Protein AF-I3S814-F1 (afdb_monomer_lite)

Organism: Medicago truncatula (NCBI:txid3880)

Structure (mmCIF, N/CA/C/O backbone):
data_AF-I3S814-F1
#
_entry.id   AF-I3S814-F1
#
loop_
_atom_site.group_PDB
_atom_site.id
_atom_site.type_symbol
_atom_site.label_atom_id
_atom_site.label_alt_id
_atom_site.label_comp_id
_atom_site.label_asym_id
_atom_site.label_entity_id
_atom_site.label_seq_id
_atom_site.pdbx_PDB_ins_code
_atom_site.Cartn_x
_atom_site.Cartn_y
_atom_site.Cartn_z
_atom_site.occupancy
_atom_site.B_iso_or_equiv
_atom_site.auth_seq_id
_atom_site.auth_comp_id
_atom_site.auth_asym_id
_atom_site.auth_atom_id
_atom_site.pdbx_PDB_model_num
ATOM 1 N N . MET A 1 1 ? -16.433 28.956 20.221 1.00 35.28 1 MET A N 1
ATOM 2 C CA . MET A 1 1 ? -17.230 28.060 19.354 1.00 35.28 1 MET A CA 1
ATOM 3 C C . MET A 1 1 ? -16.275 27.417 18.360 1.00 35.28 1 MET A C 1
ATOM 5 O O . MET A 1 1 ? -15.820 28.125 17.478 1.00 35.28 1 MET A O 1
ATOM 9 N N . ASN A 1 2 ? -15.851 26.168 18.593 1.00 39.47 2 ASN A N 1
ATOM 10 C CA . ASN A 1 2 ? -15.086 25.338 17.636 1.00 39.47 2 ASN A CA 1
ATOM 11 C C . ASN A 1 2 ? -14.964 23.875 18.133 1.00 39.47 2 ASN A C 1
ATOM 13 O O . ASN A 1 2 ? -13.912 23.250 18.045 1.00 39.47 2 ASN A O 1
ATOM 17 N N . SER A 1 3 ? -16.034 23.334 18.720 1.00 46.38 3 SER A N 1
ATOM 18 C CA . SER A 1 3 ? -16.081 21.968 19.272 1.00 46.38 3 SER A CA 1
ATOM 19 C C . SER A 1 3 ? -16.677 20.934 18.310 1.00 46.38 3 SER A C 1
ATOM 21 O O . SER A 1 3 ? -16.482 19.741 18.514 1.00 46.38 3 SER A O 1
ATOM 23 N N . ASP A 1 4 ? -17.340 21.368 17.236 1.00 49.09 4 ASP A N 1
ATOM 24 C CA . ASP A 1 4 ? -18.262 20.496 16.489 1.00 49.09 4 ASP A CA 1
ATOM 25 C C . ASP A 1 4 ? -17.623 19.811 15.268 1.00 49.09 4 ASP A C 1
ATOM 27 O O . ASP A 1 4 ? -18.245 18.973 14.624 1.00 49.09 4 ASP A O 1
ATOM 31 N N . LYS A 1 5 ? -16.363 20.127 14.941 1.00 48.81 5 LYS A N 1
ATOM 32 C CA . LYS A 1 5 ? -15.649 19.517 13.802 1.00 48.81 5 LYS A CA 1
ATOM 33 C C . LYS A 1 5 ? -14.919 18.214 14.136 1.00 48.81 5 LYS A C 1
ATOM 35 O O . LYS A 1 5 ? -14.602 17.454 13.229 1.00 48.81 5 LYS A O 1
ATOM 40 N N . LYS A 1 6 ? -14.609 17.955 15.412 1.00 47.97 6 LYS A N 1
ATOM 41 C CA . LYS A 1 6 ? -13.761 16.813 15.801 1.00 47.97 6 LYS A CA 1
ATOM 42 C C . LYS A 1 6 ? -14.541 15.501 15.928 1.00 47.97 6 LYS A C 1
ATOM 44 O O . LYS A 1 6 ? -13.934 14.446 15.818 1.00 47.97 6 LYS A O 1
ATOM 49 N N . SER A 1 7 ? -15.858 15.553 16.136 1.00 51.47 7 SER A N 1
ATOM 50 C CA . SER A 1 7 ? -16.710 14.356 16.176 1.00 51.47 7 SER A CA 1
ATOM 51 C C . SER A 1 7 ? -16.981 13.777 14.783 1.00 51.47 7 SER A C 1
ATOM 53 O O . SER A 1 7 ? -16.976 12.563 14.623 1.00 51.47 7 SER A O 1
ATOM 55 N N . SER A 1 8 ? -17.125 14.614 13.748 1.00 57.59 8 SER A N 1
ATOM 56 C CA . SER A 1 8 ? -17.561 14.152 12.420 1.00 57.59 8 SER A CA 1
ATOM 57 C C . SER A 1 8 ? -16.514 13.347 11.635 1.00 57.59 8 SER A C 1
ATOM 59 O O . SER A 1 8 ? -16.873 12.509 10.805 1.00 57.59 8 SER A O 1
ATOM 61 N N . SER A 1 9 ? -15.218 13.575 11.872 1.00 58.47 9 SER A N 1
ATOM 62 C CA . SER A 1 9 ? -14.143 12.871 11.158 1.00 58.47 9 SER A CA 1
ATOM 63 C C . SER A 1 9 ? -13.944 11.439 11.658 1.00 58.47 9 SER A C 1
ATOM 65 O O . SER A 1 9 ? -13.680 10.547 10.853 1.00 58.47 9 SER A O 1
ATOM 67 N N . PHE A 1 10 ? -14.128 11.201 12.961 1.00 59.03 10 PHE A N 1
ATOM 68 C CA . PHE A 1 10 ? -14.129 9.858 13.550 1.00 59.03 10 PHE A CA 1
ATOM 69 C C . PHE A 1 10 ? -15.279 9.027 13.004 1.00 59.03 10 PHE A C 1
ATOM 71 O O . PHE A 1 10 ? -15.052 7.911 12.543 1.00 59.03 10 PHE A O 1
ATOM 78 N N . ASP A 1 11 ? -16.479 9.611 12.992 1.00 67.19 11 ASP A N 1
ATOM 79 C CA . ASP A 1 11 ? -17.668 8.957 12.456 1.00 67.19 11 ASP A CA 1
ATOM 80 C C . ASP A 1 11 ? -17.467 8.595 10.980 1.00 67.19 11 ASP A C 1
ATOM 82 O O . ASP A 1 11 ? -17.859 7.516 10.552 1.00 67.19 11 ASP A O 1
ATOM 86 N N . SER A 1 12 ? -16.780 9.447 10.211 1.00 73.44 12 SER A N 1
ATOM 87 C CA . SER A 1 12 ? -16.479 9.190 8.797 1.00 73.44 12 SER A CA 1
ATOM 88 C C . SER A 1 12 ? -15.439 8.078 8.599 1.00 73.44 12 SER A C 1
ATOM 90 O O . SER A 1 12 ? -15.599 7.242 7.713 1.00 73.44 12 SER A O 1
ATOM 92 N N . PHE A 1 13 ? -14.379 8.036 9.412 1.00 77.00 13 PHE A N 1
ATOM 93 C CA . PHE A 1 13 ? -13.343 7.002 9.319 1.00 77.00 13 PHE A CA 1
ATOM 94 C C . PHE A 1 13 ? -13.875 5.635 9.766 1.00 77.00 13 PHE A C 1
ATOM 96 O O . PHE A 1 13 ? -13.734 4.652 9.044 1.00 77.00 13 PHE A O 1
ATOM 103 N N . ASP A 1 14 ? -14.569 5.576 10.904 1.00 79.75 14 ASP A N 1
ATOM 104 C CA . ASP A 1 14 ? -15.202 4.344 11.378 1.00 79.75 14 ASP A CA 1
ATOM 105 C C . ASP A 1 14 ? -16.308 3.890 10.398 1.00 79.75 14 ASP A C 1
ATOM 107 O O . ASP A 1 14 ? -16.407 2.697 10.105 1.00 79.75 14 ASP A O 1
ATOM 111 N N . ALA A 1 15 ? -17.064 4.810 9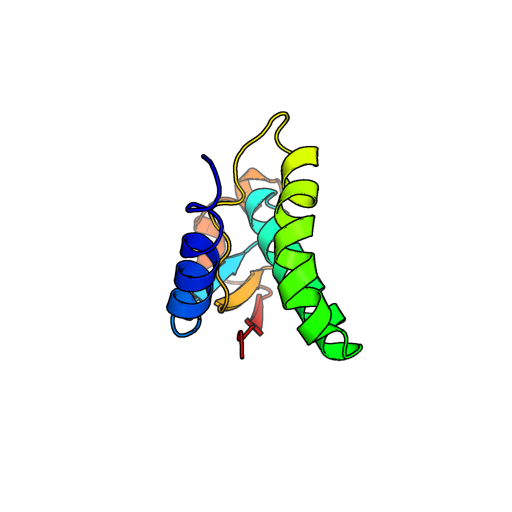.780 1.00 84.12 15 ALA A N 1
ATOM 112 C CA . ALA A 1 15 ? -18.040 4.473 8.735 1.00 84.12 15 ALA A CA 1
ATOM 113 C C . ALA A 1 15 ? -17.404 3.897 7.457 1.00 84.12 15 ALA A C 1
ATOM 115 O O . ALA A 1 15 ? -18.002 3.037 6.807 1.00 84.12 15 ALA A O 1
ATOM 116 N N . LEU A 1 16 ? -16.191 4.327 7.094 1.00 84.25 16 LEU A N 1
ATOM 117 C CA . LEU A 1 16 ? -15.458 3.798 5.939 1.00 84.25 16 LEU A CA 1
ATOM 118 C C . LEU A 1 16 ? -14.751 2.466 6.228 1.00 84.25 16 LEU A C 1
ATOM 120 O O . LEU A 1 16 ? -14.216 1.859 5.304 1.00 84.25 16 LEU A O 1
ATOM 124 N N . SER A 1 17 ? -14.754 1.977 7.471 1.00 86.88 17 SER A N 1
ATOM 125 C CA . SER A 1 17 ? -14.008 0.770 7.861 1.00 86.88 17 SER A CA 1
ATOM 126 C C . SER A 1 17 ? -14.421 -0.495 7.113 1.00 86.88 17 SER A C 1
ATOM 128 O O . SER A 1 17 ? -13.576 -1.348 6.817 1.00 86.88 17 SER A O 1
ATOM 130 N N . ALA A 1 18 ? -15.708 -0.592 6.771 1.00 89.88 18 ALA A N 1
ATOM 131 C CA . ALA A 1 18 ? -16.272 -1.696 6.008 1.00 89.88 18 ALA A CA 1
ATOM 132 C C . ALA A 1 18 ? -15.895 -1.646 4.518 1.00 89.88 18 ALA A C 1
ATOM 134 O O . ALA A 1 18 ? -15.968 -2.670 3.836 1.00 89.88 18 ALA A O 1
ATOM 135 N N . TRP A 1 19 ? -15.494 -0.481 3.998 1.00 93.31 19 TRP A N 1
ATOM 136 C CA . TRP A 1 19 ? -15.029 -0.352 2.623 1.00 93.31 19 TRP A CA 1
ATOM 137 C C . TRP A 1 19 ? -13.566 -0.788 2.526 1.00 93.31 19 TRP A C 1
ATOM 139 O O . TRP A 1 19 ? -12.682 -0.203 3.146 1.00 93.31 19 TRP A O 1
ATOM 149 N N . ILE A 1 20 ? -13.313 -1.834 1.736 1.00 95.31 20 ILE A N 1
ATOM 150 C CA . ILE A 1 20 ? -11.980 -2.418 1.546 1.00 95.31 20 ILE A CA 1
ATOM 151 C C . ILE A 1 20 ? -11.597 -2.298 0.062 1.00 95.31 20 ILE A C 1
ATOM 153 O O . ILE A 1 20 ? -11.783 -3.252 -0.697 1.00 95.31 20 ILE A O 1
ATOM 157 N N . PRO A 1 21 ? -11.110 -1.133 -0.398 1.00 95.38 21 PRO A N 1
ATOM 158 C CA . PRO A 1 21 ? -10.607 -0.980 -1.757 1.00 95.38 21 PRO A CA 1
ATOM 159 C C . PRO A 1 21 ? -9.358 -1.837 -2.005 1.00 95.38 21 PRO A C 1
ATOM 161 O O . PRO A 1 21 ? -8.538 -2.059 -1.111 1.00 95.38 21 PRO A O 1
ATOM 164 N N . CYS A 1 22 ? -9.184 -2.274 -3.252 1.00 95.81 22 CYS A N 1
ATOM 165 C CA . CYS A 1 22 ? -7.923 -2.834 -3.730 1.00 95.81 22 CYS A CA 1
ATOM 166 C C . CYS A 1 22 ? -7.030 -1.689 -4.212 1.00 95.81 22 CYS A C 1
ATOM 168 O O . CYS A 1 22 ? -7.378 -0.993 -5.165 1.00 95.81 22 CYS A O 1
ATOM 170 N N . LEU A 1 23 ? -5.887 -1.496 -3.561 1.00 94.38 23 LEU A N 1
ATOM 171 C CA . LEU A 1 23 ? -4.909 -0.483 -3.932 1.00 94.38 23 LEU A CA 1
ATOM 172 C C . LEU A 1 23 ? -3.706 -1.139 -4.593 1.00 94.38 23 LEU A C 1
ATOM 174 O O . LEU A 1 23 ? -3.078 -2.010 -4.000 1.00 94.38 23 LEU A O 1
ATOM 178 N N . PHE A 1 24 ? -3.360 -0.687 -5.794 1.00 95.62 24 PHE A N 1
ATOM 179 C CA . PHE A 1 24 ? -2.119 -1.066 -6.458 1.00 95.62 24 PHE A CA 1
ATOM 180 C C . PHE A 1 24 ? -1.110 0.070 -6.303 1.00 95.62 24 PHE A C 1
ATOM 182 O O . PHE A 1 24 ? -1.350 1.174 -6.790 1.00 95.62 24 PHE A O 1
ATOM 189 N N . VAL A 1 25 ? 0.004 -0.192 -5.624 1.00 95.12 25 VAL A N 1
ATOM 190 C CA . VAL A 1 25 ? 0.982 0.832 -5.237 1.00 95.12 25 VAL A CA 1
ATOM 191 C C . VAL A 1 25 ? 2.398 0.432 -5.634 1.00 95.12 25 VAL A C 1
ATOM 193 O O . VAL A 1 25 ? 2.734 -0.748 -5.674 1.00 95.12 25 VAL A O 1
ATOM 196 N N . ASN A 1 26 ? 3.251 1.418 -5.903 1.00 96.50 26 ASN A N 1
ATOM 197 C CA . ASN A 1 26 ? 4.675 1.217 -6.163 1.00 96.50 26 ASN A CA 1
ATOM 198 C C . ASN A 1 26 ? 5.512 2.045 -5.173 1.00 96.50 26 ASN A C 1
ATOM 200 O O . ASN A 1 26 ? 5.362 3.264 -5.157 1.00 96.50 26 ASN A O 1
ATOM 204 N N . PRO A 1 27 ? 6.422 1.454 -4.379 1.00 94.88 27 PRO A N 1
ATOM 205 C CA . PRO A 1 27 ? 7.228 2.206 -3.411 1.00 94.88 27 PRO A CA 1
ATOM 206 C C . PRO A 1 27 ? 8.137 3.280 -4.030 1.00 94.88 27 PRO A C 1
ATOM 208 O O . PRO A 1 27 ? 8.595 4.170 -3.322 1.00 94.88 27 PRO A O 1
ATOM 211 N N . SER A 1 28 ? 8.411 3.205 -5.336 1.00 94.25 28 SER A N 1
ATOM 212 C CA . SER A 1 28 ? 9.203 4.209 -6.063 1.00 94.25 28 SER A CA 1
ATOM 213 C C . SER A 1 28 ? 8.373 5.409 -6.554 1.00 94.25 28 SER A C 1
ATOM 215 O O . SER A 1 28 ? 8.923 6.319 -7.175 1.00 94.25 28 SER A O 1
ATOM 217 N N . ASP A 1 29 ? 7.059 5.413 -6.313 1.00 92.62 29 ASP A N 1
ATOM 218 C CA . ASP A 1 29 ? 6.164 6.554 -6.507 1.00 92.62 29 ASP A CA 1
ATOM 219 C C . ASP A 1 29 ? 5.884 7.208 -5.146 1.00 92.62 29 ASP A C 1
ATOM 221 O O . ASP A 1 29 ? 5.335 6.567 -4.259 1.00 92.62 29 ASP A O 1
ATOM 225 N N . TYR A 1 30 ? 6.230 8.489 -4.999 1.00 86.06 30 TYR A N 1
ATOM 226 C CA . TYR A 1 30 ? 6.035 9.298 -3.794 1.00 86.06 30 TYR A CA 1
ATOM 227 C C . TYR A 1 30 ? 4.610 9.299 -3.233 1.00 86.06 30 TYR A C 1
ATOM 229 O O . TYR A 1 30 ? 4.441 9.423 -2.030 1.00 86.06 30 TYR A O 1
ATOM 237 N N . ILE A 1 31 ? 3.570 9.178 -4.060 1.00 85.12 31 ILE A N 1
ATOM 238 C CA . ILE A 1 31 ? 2.189 9.111 -3.557 1.00 85.12 31 ILE A CA 1
ATOM 239 C C . ILE A 1 31 ? 1.922 7.713 -2.998 1.00 85.12 31 ILE A C 1
ATOM 241 O O . ILE A 1 31 ? 1.358 7.543 -1.918 1.00 85.12 31 ILE A O 1
ATOM 245 N N . CYS A 1 32 ? 2.352 6.697 -3.737 1.00 91.31 32 CYS A N 1
ATOM 246 C CA . CYS A 1 32 ? 2.194 5.301 -3.365 1.00 91.31 32 CYS A CA 1
ATOM 247 C C . CYS A 1 32 ? 3.022 4.925 -2.126 1.00 91.31 32 CYS A C 1
ATOM 249 O O . CYS A 1 32 ? 2.550 4.151 -1.293 1.00 91.31 32 CYS A O 1
ATOM 251 N N . SER A 1 33 ? 4.231 5.474 -1.979 1.00 89.06 33 SER A N 1
ATOM 252 C CA . SER A 1 33 ? 5.118 5.221 -0.842 1.00 89.06 33 SER A CA 1
ATOM 253 C C . SER A 1 33 ? 4.491 5.651 0.478 1.00 89.06 33 SER A C 1
ATOM 255 O O . SER A 1 33 ? 4.664 4.958 1.477 1.00 89.06 33 SER A O 1
ATOM 257 N N . GLU A 1 34 ? 3.701 6.727 0.476 1.00 84.62 34 GLU A N 1
ATOM 258 C CA . GLU A 1 34 ? 2.971 7.168 1.666 1.00 84.62 34 GLU A CA 1
ATOM 259 C C . GLU A 1 34 ? 1.909 6.150 2.086 1.00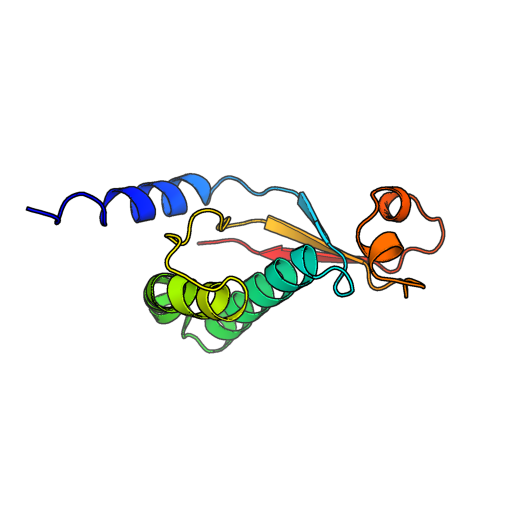 84.62 34 GLU A C 1
ATOM 261 O O . GLU A 1 34 ? 1.804 5.831 3.267 1.00 84.62 34 GLU A O 1
ATOM 266 N N . TYR A 1 35 ? 1.164 5.568 1.138 1.00 88.44 35 TYR A N 1
ATOM 267 C CA . TYR A 1 35 ? 0.209 4.497 1.449 1.00 88.44 35 TYR A CA 1
ATOM 268 C C . TYR A 1 35 ? 0.908 3.243 1.977 1.00 88.44 35 TYR A C 1
ATOM 270 O O . TYR A 1 35 ? 0.439 2.647 2.949 1.00 88.44 35 TYR A O 1
ATOM 278 N N . VAL A 1 36 ? 2.040 2.860 1.377 1.00 91.44 36 VAL A N 1
ATOM 279 C CA . VAL A 1 36 ? 2.858 1.738 1.864 1.00 91.44 36 VAL A CA 1
ATOM 280 C C . VAL A 1 36 ? 3.316 2.002 3.299 1.00 91.44 36 VAL A C 1
ATOM 282 O O . VAL A 1 36 ? 3.096 1.168 4.175 1.00 91.44 36 VAL A O 1
ATOM 285 N N . GLY A 1 37 ? 3.895 3.177 3.562 1.00 87.12 37 GLY A N 1
ATOM 286 C CA . GLY A 1 37 ? 4.366 3.574 4.887 1.00 87.12 37 GLY A CA 1
ATOM 287 C C . GLY A 1 37 ? 3.244 3.649 5.922 1.00 87.12 37 GLY A C 1
ATOM 288 O O . GLY A 1 37 ? 3.405 3.143 7.032 1.00 87.12 37 GLY A O 1
ATOM 289 N N . TYR A 1 38 ? 2.094 4.212 5.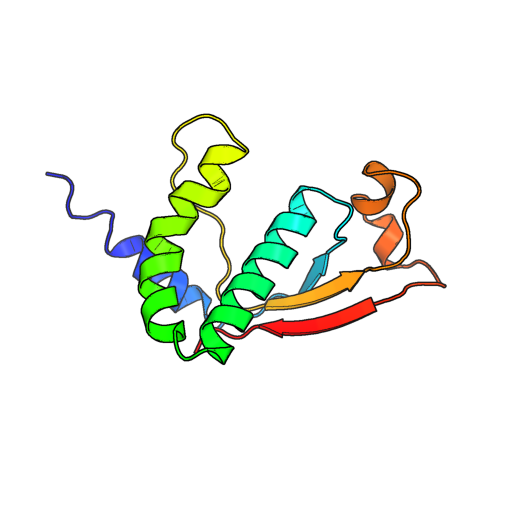548 1.00 86.44 38 TYR A N 1
ATOM 290 C CA . TYR A 1 38 ? 0.909 4.314 6.396 1.00 86.44 38 TYR A CA 1
ATOM 291 C C . TYR A 1 38 ? 0.432 2.941 6.883 1.00 86.44 38 TYR A C 1
ATOM 293 O O . TYR A 1 38 ? 0.328 2.708 8.089 1.00 86.44 38 TYR A O 1
ATOM 301 N N . PHE A 1 39 ? 0.178 2.014 5.957 1.00 88.75 39 PHE A N 1
ATOM 302 C CA . PHE A 1 39 ? -0.342 0.691 6.295 1.00 88.75 39 PHE A CA 1
ATOM 303 C C . PHE A 1 39 ? 0.685 -0.181 7.034 1.00 88.75 39 PHE A C 1
ATOM 305 O O . PHE A 1 39 ? 0.316 -0.945 7.929 1.00 88.75 39 PHE A O 1
ATOM 312 N N . GLU A 1 40 ? 1.975 -0.035 6.721 1.00 87.62 40 GLU A N 1
ATOM 313 C CA . GLU A 1 40 ? 3.058 -0.698 7.452 1.00 87.62 40 GLU A CA 1
ATOM 314 C C . GLU A 1 40 ? 3.213 -0.173 8.880 1.00 87.62 40 GLU A C 1
ATOM 316 O O . GLU A 1 40 ? 3.424 -0.958 9.806 1.00 87.62 40 GLU A O 1
ATOM 321 N N . HIS A 1 41 ? 3.096 1.141 9.078 1.00 83.31 41 HIS A N 1
ATOM 322 C CA . HIS A 1 41 ? 3.159 1.736 10.407 1.00 83.31 41 HIS A CA 1
ATOM 323 C C . HIS A 1 41 ? 2.019 1.231 11.293 1.00 83.31 41 HIS A C 1
ATOM 325 O O . HIS A 1 41 ? 2.282 0.758 12.398 1.00 83.31 41 HIS A O 1
ATOM 331 N N . ARG A 1 42 ? 0.781 1.246 10.780 1.00 82.12 42 ARG A N 1
ATOM 332 C CA . ARG A 1 42 ? -0.388 0.705 11.488 1.00 82.12 42 ARG A CA 1
ATOM 333 C C . ARG A 1 42 ? -0.187 -0.745 11.908 1.00 82.12 42 ARG A C 1
ATOM 335 O O . ARG A 1 42 ? -0.256 -1.076 13.083 1.00 82.12 42 ARG A O 1
ATOM 342 N N . ARG A 1 43 ? 0.188 -1.604 10.958 1.00 83.88 43 ARG A N 1
ATOM 343 C CA . ARG A 1 43 ? 0.440 -3.020 11.240 1.00 83.88 43 ARG A CA 1
ATOM 344 C C . ARG A 1 43 ? 1.469 -3.220 12.355 1.00 83.88 43 ARG A C 1
ATOM 346 O O . ARG A 1 43 ? 1.250 -4.028 13.249 1.00 83.88 43 ARG A O 1
ATOM 353 N N . LYS A 1 44 ? 2.596 -2.503 12.309 1.00 84.38 44 LYS A N 1
ATOM 354 C CA . LYS A 1 44 ? 3.636 -2.615 13.345 1.00 84.38 44 LYS A CA 1
ATOM 355 C C . LYS A 1 44 ? 3.111 -2.203 14.719 1.00 84.38 44 LYS A C 1
ATOM 357 O O . LYS A 1 44 ? 3.488 -2.817 15.710 1.00 84.38 44 LYS A O 1
ATOM 362 N N . MET A 1 45 ? 2.251 -1.187 14.781 1.00 76.69 45 MET A N 1
ATOM 363 C CA . MET A 1 45 ? 1.628 -0.732 16.026 1.00 76.69 45 MET A CA 1
ATOM 364 C C . MET A 1 45 ? 0.604 -1.745 16.563 1.00 76.69 45 MET A C 1
ATOM 366 O O . MET A 1 45 ? 0.571 -1.994 17.770 1.00 76.69 45 MET A O 1
ATOM 370 N N . GLU A 1 46 ? -0.173 -2.384 15.686 1.00 80.69 46 GLU A N 1
ATOM 371 C CA . GLU A 1 46 ? -1.044 -3.515 16.035 1.00 80.69 46 GLU A CA 1
ATOM 372 C C . GLU A 1 46 ? -0.228 -4.700 16.590 1.00 80.69 46 GLU A C 1
ATOM 374 O O . GLU A 1 46 ? -0.553 -5.225 17.656 1.00 80.69 46 GLU A O 1
ATOM 379 N N . GLU A 1 47 ? 0.879 -5.072 15.936 1.00 83.19 47 GLU A N 1
ATOM 380 C CA . GLU A 1 47 ? 1.749 -6.194 16.335 1.00 83.19 47 GLU A CA 1
ATOM 381 C C . GLU A 1 47 ? 2.377 -6.021 17.724 1.00 83.19 47 GLU A C 1
ATOM 383 O O . GLU A 1 47 ? 2.533 -6.998 18.457 1.00 83.19 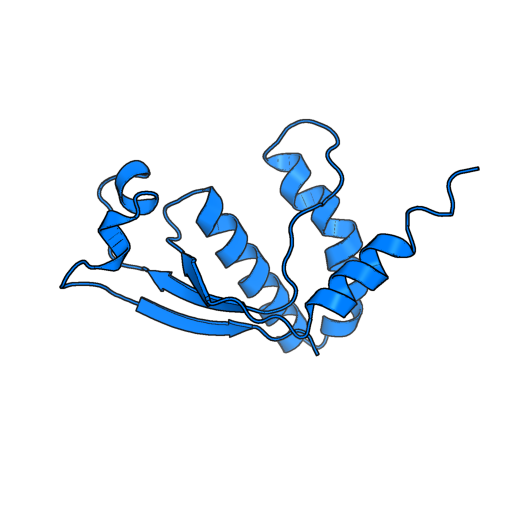47 GLU A O 1
ATOM 388 N N . ILE A 1 48 ? 2.708 -4.790 18.119 1.00 82.81 48 ILE A N 1
ATOM 389 C CA . ILE A 1 48 ? 3.266 -4.492 19.450 1.00 82.81 48 ILE A CA 1
ATOM 390 C C . ILE A 1 48 ? 2.188 -4.269 20.525 1.00 82.81 48 ILE A C 1
ATOM 392 O O . ILE A 1 48 ? 2.510 -3.877 21.646 1.00 82.81 48 ILE A O 1
ATOM 396 N N . GLY A 1 49 ? 0.906 -4.485 20.204 1.00 77.88 49 GLY A N 1
ATOM 397 C CA . GLY A 1 49 ? -0.214 -4.289 21.130 1.00 77.88 49 GLY A CA 1
ATOM 398 C C . GLY A 1 49 ? -0.561 -2.819 21.393 1.00 77.88 49 GLY A C 1
ATOM 399 O O . GLY A 1 49 ? -1.342 -2.516 22.294 1.00 77.88 49 GLY A O 1
ATOM 400 N N . ALA A 1 50 ? -0.012 -1.897 20.599 1.00 72.31 50 ALA A N 1
ATOM 401 C CA . ALA A 1 50 ? -0.293 -0.469 20.669 1.00 72.31 50 ALA A CA 1
ATOM 402 C C . ALA A 1 50 ? -1.427 -0.038 19.719 1.00 72.31 50 ALA A C 1
ATOM 404 O O . ALA A 1 50 ? -1.639 1.158 19.564 1.00 72.31 50 ALA A O 1
ATOM 405 N N . GLY A 1 51 ? -2.190 -0.962 19.121 1.00 65.06 51 GLY A N 1
ATOM 406 C CA . GLY A 1 51 ? -3.282 -0.645 18.180 1.00 65.06 51 GLY A CA 1
ATOM 407 C C . GLY A 1 51 ? -4.380 0.270 18.757 1.00 65.06 51 GLY A C 1
ATOM 408 O O . GLY A 1 51 ? -4.885 1.169 18.089 1.00 65.06 51 GLY A O 1
ATOM 409 N N . SER A 1 52 ? -4.701 0.147 20.049 1.00 61.03 52 SER A N 1
ATOM 410 C CA . SER A 1 52 ? -5.640 1.076 20.708 1.00 61.03 52 SER A CA 1
ATOM 411 C C . SER A 1 52 ? -5.048 2.481 20.884 1.00 61.03 52 SER A C 1
ATOM 413 O O . SER A 1 52 ? -5.775 3.474 20.861 1.00 61.03 52 SER A O 1
ATOM 415 N N . ILE A 1 53 ? -3.723 2.570 21.047 1.00 59.53 53 ILE A N 1
ATOM 416 C CA . ILE A 1 53 ? -2.979 3.836 21.101 1.00 59.53 53 ILE A CA 1
ATOM 417 C C . ILE A 1 53 ? -2.853 4.407 19.691 1.00 59.53 53 ILE A C 1
ATOM 419 O O . ILE A 1 53 ? -2.985 5.610 19.525 1.00 59.53 53 ILE A O 1
ATOM 423 N N . GLU A 1 54 ? -2.674 3.562 18.676 1.00 58.44 54 GLU A N 1
ATOM 424 C CA . GLU A 1 54 ? -2.687 3.918 17.263 1.00 58.44 54 GLU A CA 1
ATOM 425 C C . GLU A 1 54 ? -4.004 4.587 16.868 1.00 58.44 54 GLU A C 1
ATOM 427 O O . GLU A 1 54 ? -3.935 5.644 16.260 1.00 58.44 54 GLU A O 1
ATOM 432 N N . LYS A 1 55 ? -5.189 4.086 17.257 1.00 61.03 55 LYS A N 1
ATOM 433 C CA . LYS A 1 55 ? -6.460 4.780 16.946 1.00 61.03 55 LYS A CA 1
ATOM 434 C C . LYS A 1 55 ? -6.400 6.261 17.349 1.00 61.03 55 LYS A C 1
ATOM 436 O O . LYS A 1 55 ? -6.743 7.124 16.551 1.00 61.03 55 LYS A O 1
ATOM 441 N N . LEU A 1 56 ? -5.858 6.556 18.533 1.00 53.84 56 LEU A N 1
ATOM 442 C CA . LEU A 1 56 ? -5.687 7.916 19.055 1.00 53.84 56 LEU A CA 1
ATOM 443 C C . LEU A 1 56 ? -4.473 8.664 18.454 1.00 53.84 56 LEU A C 1
ATOM 445 O O . LEU A 1 56 ? -4.522 9.873 18.228 1.00 53.84 56 LEU A O 1
ATOM 449 N N . ALA A 1 57 ? -3.356 7.970 18.232 1.00 52.19 57 ALA A N 1
ATOM 450 C CA . ALA A 1 57 ? -2.074 8.533 17.812 1.00 52.19 57 ALA A CA 1
ATOM 451 C C . ALA A 1 57 ? -2.005 8.747 16.301 1.00 52.19 57 ALA A C 1
ATOM 453 O O . ALA A 1 57 ? -1.544 9.798 15.885 1.00 52.19 57 ALA A O 1
ATOM 454 N N . THR A 1 58 ? -2.534 7.832 15.490 1.00 54.12 58 THR A N 1
ATOM 455 C CA . THR A 1 58 ? -2.767 7.996 14.050 1.00 54.12 58 THR A CA 1
ATOM 456 C C . THR A 1 58 ? -3.559 9.272 13.822 1.00 54.12 58 THR A C 1
ATOM 458 O O . THR A 1 58 ? -3.116 10.129 13.081 1.00 54.12 58 THR A O 1
ATOM 461 N N . GLN A 1 59 ? -4.626 9.537 14.570 1.00 54.44 59 GLN A N 1
ATOM 462 C CA . GLN A 1 59 ? -5.401 10.774 14.406 1.00 54.44 59 GLN A CA 1
ATOM 463 C C . GLN A 1 59 ? -4.649 12.058 14.792 1.00 54.44 59 GLN A C 1
ATOM 465 O O . GLN A 1 59 ? -4.882 13.104 14.188 1.00 54.44 59 GLN A O 1
ATOM 470 N N . ASN A 1 60 ? -3.738 11.995 15.768 1.00 44.56 60 ASN A N 1
ATOM 471 C CA . ASN A 1 60 ? -2.921 13.143 16.182 1.00 44.56 60 ASN A CA 1
ATOM 472 C C . ASN A 1 60 ? -1.630 13.304 15.342 1.00 44.56 60 ASN A C 1
ATOM 474 O O . ASN A 1 60 ? -1.154 14.421 15.164 1.00 44.56 60 ASN A O 1
ATOM 478 N N . SER A 1 61 ? -1.076 12.215 14.797 1.00 47.28 61 SER A N 1
ATOM 479 C CA . SER A 1 61 ? 0.172 12.152 14.016 1.00 47.28 61 SER A CA 1
ATOM 480 C C . SER A 1 61 ? -0.060 12.170 12.500 1.00 47.28 61 SER A C 1
ATOM 482 O O . SER A 1 61 ? 0.843 12.537 11.753 1.00 47.28 61 SER A O 1
ATOM 484 N N . LEU A 1 62 ? -1.280 11.892 12.028 1.00 49.75 62 LEU A N 1
ATOM 485 C CA . LEU A 1 62 ? -1.694 12.130 10.638 1.00 49.75 62 LEU A CA 1
ATOM 486 C C . LEU A 1 62 ? -1.469 13.578 10.228 1.00 49.75 62 LEU A C 1
ATOM 488 O O . LEU A 1 62 ? -1.058 13.849 9.104 1.00 49.75 62 LEU A O 1
ATOM 492 N N . GLY A 1 63 ? -1.724 14.500 11.160 1.00 46.00 63 GLY A N 1
ATOM 493 C CA . GLY A 1 63 ? -1.382 15.899 10.979 1.00 46.00 63 GLY A CA 1
ATOM 494 C C . GLY A 1 63 ? 0.123 16.077 10.784 1.00 46.00 63 GLY A C 1
ATOM 495 O O . GLY A 1 63 ? 0.529 16.793 9.885 1.00 46.00 63 GLY A O 1
ATOM 496 N N . SER A 1 64 ? 0.975 15.398 11.557 1.00 43.41 64 SER A N 1
ATOM 497 C CA . SER A 1 64 ? 2.425 15.634 11.542 1.00 43.41 64 SER A CA 1
ATOM 498 C C . SER A 1 64 ? 3.182 14.963 10.389 1.00 43.41 64 SER A C 1
ATOM 500 O O . SER A 1 64 ? 4.155 15.539 9.911 1.00 43.41 64 SER A O 1
ATOM 502 N N . LEU A 1 65 ? 2.778 13.766 9.940 1.00 46.06 65 LEU A N 1
ATOM 503 C CA . LEU A 1 65 ? 3.452 13.066 8.832 1.00 46.06 65 LEU A CA 1
ATOM 504 C C . LEU A 1 65 ? 3.202 13.759 7.482 1.00 46.06 65 LEU A C 1
ATOM 506 O O . LEU A 1 65 ? 4.146 13.944 6.719 1.00 46.06 65 LEU A O 1
ATOM 510 N N . MET A 1 66 ? 1.982 14.253 7.228 1.00 43.62 66 MET A N 1
ATOM 511 C CA . MET A 1 66 ? 1.689 15.037 6.017 1.00 43.62 66 MET A CA 1
ATOM 512 C C . MET A 1 66 ? 2.223 16.481 6.063 1.00 43.62 66 MET A C 1
ATOM 514 O O . MET A 1 66 ? 2.593 17.018 5.018 1.00 43.62 66 MET A O 1
ATOM 518 N N . MET A 1 67 ? 2.324 17.103 7.247 1.00 40.81 67 MET A N 1
ATOM 519 C CA . MET A 1 67 ? 2.848 18.476 7.403 1.00 40.81 67 MET A CA 1
ATOM 520 C C . MET A 1 67 ? 4.303 18.634 6.946 1.00 40.81 67 MET A C 1
ATOM 522 O O . MET A 1 67 ? 4.700 19.727 6.545 1.00 40.81 67 MET A O 1
ATOM 526 N N . ASN A 1 68 ? 5.101 17.564 7.002 1.00 42.78 68 ASN A N 1
ATOM 527 C CA . ASN A 1 68 ? 6.514 17.627 6.630 1.00 42.78 68 ASN A CA 1
ATOM 528 C C . ASN A 1 68 ? 6.753 17.573 5.112 1.00 42.78 68 ASN A C 1
ATOM 530 O O . ASN A 1 68 ? 7.823 17.990 4.672 1.00 42.78 68 ASN A O 1
ATOM 534 N N . MET A 1 69 ? 5.791 17.098 4.309 1.00 40.03 69 MET A N 1
ATOM 535 C CA . MET A 1 69 ? 5.944 16.997 2.848 1.00 40.03 69 MET A CA 1
ATOM 536 C C . MET A 1 69 ? 5.203 18.103 2.087 1.00 40.03 69 MET A C 1
ATOM 538 O O . MET A 1 69 ? 5.686 18.573 1.057 1.00 40.03 69 MET A O 1
ATOM 542 N N . PHE A 1 70 ? 4.077 18.580 2.618 1.00 41.91 70 PHE A N 1
ATOM 543 C CA . PHE A 1 70 ? 3.351 19.725 2.080 1.00 41.91 70 PHE A CA 1
ATOM 544 C C . PHE A 1 70 ? 3.354 20.823 3.130 1.00 41.91 70 PHE A C 1
ATOM 546 O O . PHE A 1 70 ? 2.605 20.779 4.103 1.00 41.91 70 PHE A O 1
ATOM 553 N N . GLY A 1 71 ? 4.239 21.804 2.955 1.00 43.06 71 GLY A N 1
ATOM 554 C CA . GLY A 1 71 ? 4.257 22.972 3.819 1.00 43.06 71 GLY A CA 1
ATOM 555 C C . GLY A 1 71 ? 2.852 23.570 3.934 1.00 43.06 71 GLY A C 1
ATOM 556 O O . GLY A 1 71 ? 2.289 24.001 2.929 1.00 43.06 71 GLY A O 1
ATOM 557 N N . LYS A 1 72 ? 2.372 23.657 5.184 1.00 40.19 72 LYS A N 1
ATOM 558 C CA . LYS A 1 72 ? 1.212 24.428 5.673 1.00 40.19 72 LYS A CA 1
ATOM 559 C C . LYS A 1 72 ? -0.153 23.701 5.712 1.00 40.19 72 LYS A C 1
ATOM 561 O O . LYS A 1 72 ? -0.820 23.523 4.704 1.00 40.19 72 LYS A O 1
ATOM 566 N N . GLU A 1 73 ? -0.587 23.410 6.943 1.00 38.88 73 GLU A N 1
ATOM 567 C CA . GLU A 1 73 ? -1.968 23.424 7.475 1.00 38.88 73 GLU A CA 1
ATOM 568 C C . GLU A 1 73 ? -3.131 22.877 6.617 1.00 38.88 73 GLU A C 1
ATOM 570 O O . GLU A 1 73 ? -4.193 23.498 6.561 1.00 38.88 73 GLU A O 1
ATOM 575 N N . SER A 1 74 ? -3.010 21.694 6.008 1.00 45.38 74 SER A N 1
ATOM 576 C CA . SER A 1 74 ? -4.203 20.968 5.536 1.00 45.38 74 SER A CA 1
ATOM 577 C C . SER A 1 74 ? -4.685 19.966 6.587 1.00 45.38 74 SER A C 1
ATOM 579 O O . SER A 1 74 ? -3.906 19.127 7.042 1.00 45.38 74 SER A O 1
ATOM 581 N N . GLU A 1 75 ? -5.970 20.028 6.959 1.00 45.78 75 GLU A N 1
ATOM 582 C CA . GLU A 1 75 ? -6.637 18.978 7.744 1.00 45.78 75 GLU A CA 1
ATOM 583 C C . GLU A 1 75 ? -6.384 17.594 7.096 1.00 45.78 75 GLU A C 1
ATOM 585 O O . GLU A 1 75 ? -6.370 17.486 5.866 1.00 45.78 75 GLU A O 1
ATOM 590 N N . PRO A 1 76 ? -6.155 16.527 7.883 1.00 53.03 76 PRO A N 1
ATOM 591 C CA . PRO A 1 76 ? -5.722 15.241 7.352 1.00 53.03 76 PRO A CA 1
ATOM 592 C C . PRO A 1 76 ? -6.921 14.513 6.728 1.00 53.03 76 PRO A C 1
ATOM 594 O O . PRO A 1 76 ? -7.693 13.866 7.429 1.00 53.03 76 PRO A O 1
ATOM 597 N N . LEU A 1 77 ? -7.128 14.673 5.417 1.00 54.31 77 LEU A N 1
ATOM 598 C CA . LEU A 1 77 ? -8.443 14.455 4.794 1.00 54.31 77 LEU A CA 1
ATOM 599 C C . LEU A 1 77 ? -8.631 13.182 3.947 1.00 54.31 77 LEU A C 1
ATOM 601 O O . LEU A 1 77 ? -9.703 13.033 3.366 1.00 54.31 77 LEU A O 1
ATOM 605 N N . HIS A 1 78 ? -7.684 12.238 3.853 1.00 62.47 78 HIS A N 1
ATOM 606 C CA . HIS A 1 78 ? -7.800 11.180 2.820 1.00 62.47 78 HIS A CA 1
ATOM 607 C C . HIS A 1 78 ? -7.383 9.762 3.223 1.00 62.47 78 HIS A C 1
ATOM 609 O O . HIS A 1 78 ? -7.109 8.945 2.346 1.00 62.47 78 HIS A O 1
ATOM 615 N N . LEU A 1 79 ? -7.307 9.436 4.514 1.00 74.00 79 LEU A N 1
ATOM 616 C CA . LEU A 1 79 ? -6.920 8.078 4.890 1.00 74.00 79 LEU A CA 1
ATOM 617 C C . LEU A 1 79 ? -8.095 7.115 4.849 1.00 74.00 79 LEU A C 1
ATOM 619 O O . LEU A 1 79 ? -9.183 7.404 5.343 1.00 74.00 79 LEU A O 1
ATOM 623 N N . ILE A 1 80 ? -7.827 5.945 4.283 1.00 85.19 80 ILE A N 1
ATOM 624 C CA . ILE A 1 80 ? -8.764 4.835 4.233 1.00 85.19 80 ILE A CA 1
ATOM 625 C C . ILE A 1 80 ? -8.460 3.857 5.378 1.00 85.19 80 ILE A C 1
ATOM 627 O O . ILE A 1 80 ? -7.298 3.496 5.582 1.00 85.19 80 ILE A O 1
ATOM 631 N N . PRO A 1 81 ? -9.470 3.409 6.138 1.00 87.81 81 PRO A N 1
ATOM 632 C CA . PRO A 1 81 ? -9.229 2.531 7.281 1.00 87.81 81 PRO A CA 1
ATOM 633 C C . PRO A 1 81 ? -8.808 1.122 6.870 1.00 87.81 81 PRO A C 1
ATOM 635 O O . PRO A 1 81 ? -7.993 0.493 7.541 1.00 87.81 81 PRO A O 1
ATOM 638 N N . SER A 1 82 ? -9.358 0.616 5.775 1.00 91.88 82 SER A N 1
ATOM 639 C CA . SER A 1 82 ? -9.117 -0.746 5.318 1.00 91.88 82 SER A CA 1
ATOM 640 C C . SER A 1 82 ? -8.709 -0.729 3.851 1.00 91.88 82 SER A C 1
ATOM 642 O O . SER A 1 82 ? -9.158 0.126 3.096 1.00 91.88 82 SER A O 1
ATOM 644 N N . ALA A 1 83 ? -7.860 -1.667 3.439 1.00 95.56 83 ALA A N 1
ATOM 645 C CA . ALA A 1 83 ? -7.502 -1.881 2.041 1.00 95.56 83 ALA A CA 1
ATOM 646 C C . ALA A 1 83 ? -6.888 -3.265 1.829 1.00 95.56 83 ALA A C 1
ATOM 648 O O . ALA A 1 8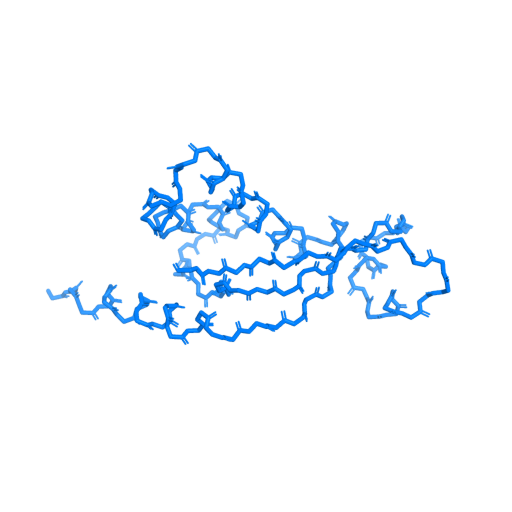3 ? -6.228 -3.811 2.712 1.00 95.56 83 ALA A O 1
ATOM 649 N N . THR A 1 84 ? -7.027 -3.794 0.616 1.00 97.50 84 THR A N 1
ATOM 650 C CA . THR A 1 84 ? -6.104 -4.815 0.109 1.00 97.50 84 THR A CA 1
ATOM 651 C C . THR A 1 84 ? -4.998 -4.096 -0.651 1.00 97.50 84 THR A C 1
ATOM 653 O O . THR A 1 84 ? -5.238 -3.569 -1.736 1.00 97.50 84 THR A O 1
ATOM 656 N N . LEU A 1 85 ? -3.804 -4.029 -0.071 1.00 96.56 85 LEU A N 1
ATOM 657 C CA . LEU A 1 85 ? -2.658 -3.335 -0.641 1.00 96.56 85 LEU A CA 1
ATOM 658 C C . LEU A 1 85 ? -1.818 -4.319 -1.459 1.00 96.56 85 LEU A C 1
ATOM 660 O O . LEU A 1 85 ? -1.227 -5.241 -0.905 1.00 96.56 85 LEU A O 1
ATOM 664 N N . THR A 1 86 ? -1.781 -4.126 -2.774 1.00 97.56 86 THR A N 1
ATOM 665 C CA . THR A 1 86 ? -0.898 -4.834 -3.706 1.00 97.56 86 THR A CA 1
ATOM 666 C C . THR A 1 86 ? 0.297 -3.945 -4.028 1.00 97.56 86 THR A C 1
ATOM 668 O O . THR A 1 86 ? 0.161 -2.940 -4.726 1.00 97.56 86 THR A O 1
ATOM 671 N N . VAL A 1 87 ? 1.466 -4.304 -3.508 1.00 97.38 87 VAL A N 1
ATOM 672 C CA . VAL A 1 87 ? 2.718 -3.574 -3.697 1.00 97.38 87 VAL A CA 1
ATOM 673 C C . VAL A 1 87 ? 3.486 -4.178 -4.864 1.00 97.38 87 VAL A C 1
ATOM 675 O O . VAL A 1 87 ? 3.764 -5.374 -4.881 1.00 97.38 87 VAL A O 1
ATOM 678 N N . ASN A 1 88 ? 3.837 -3.340 -5.834 1.00 97.25 88 ASN A N 1
ATOM 679 C CA . ASN A 1 88 ? 4.682 -3.699 -6.960 1.00 97.25 88 ASN A CA 1
ATOM 680 C C . ASN A 1 88 ? 6.146 -3.371 -6.664 1.00 97.25 88 ASN A C 1
ATOM 682 O O . ASN A 1 88 ? 6.529 -2.202 -6.611 1.00 97.25 88 ASN A O 1
ATOM 686 N N . PHE A 1 89 ? 6.960 -4.411 -6.511 1.00 96.06 89 PHE A N 1
ATOM 687 C CA . PHE A 1 89 ? 8.397 -4.322 -6.266 1.00 96.06 89 PHE A CA 1
ATOM 688 C C . PHE A 1 89 ? 9.244 -4.424 -7.538 1.00 96.06 89 PHE A C 1
ATOM 690 O O . PHE A 1 89 ? 10.468 -4.338 -7.449 1.00 96.06 89 PHE A O 1
ATOM 697 N N . THR A 1 90 ? 8.633 -4.566 -8.722 1.00 94.94 90 THR A N 1
ATOM 698 C CA . THR A 1 90 ? 9.380 -4.555 -9.986 1.00 94.94 90 THR A CA 1
ATOM 699 C C . THR A 1 90 ? 10.168 -3.244 -10.108 1.00 94.94 90 THR A C 1
ATOM 701 O O . THR A 1 90 ? 9.545 -2.177 -10.107 1.00 94.94 90 THR A O 1
ATOM 704 N N . PRO A 1 91 ? 11.511 -3.289 -10.244 1.00 92.56 91 PRO A N 1
ATOM 705 C CA . PRO A 1 91 ? 12.341 -2.088 -10.288 1.00 92.56 91 PRO A CA 1
ATOM 706 C C . PRO A 1 91 ? 11.965 -1.169 -11.463 1.00 92.56 91 PRO A C 1
ATOM 708 O O . PRO A 1 91 ? 12.118 -1.565 -12.624 1.00 92.56 91 PRO A O 1
ATOM 711 N N . PRO A 1 92 ? 11.485 0.060 -11.208 1.00 91.50 92 PRO A N 1
ATOM 712 C CA . PRO A 1 92 ? 11.204 1.022 -12.262 1.00 91.50 92 PRO A CA 1
ATOM 713 C C . PRO A 1 92 ? 12.482 1.774 -12.655 1.00 91.50 92 PRO A C 1
ATOM 715 O O . PRO A 1 92 ? 13.382 1.975 -11.842 1.00 91.50 92 PRO A O 1
ATOM 718 N N . LYS A 1 93 ? 12.560 2.260 -13.896 1.00 89.50 93 LYS A N 1
ATOM 719 C CA . LYS A 1 93 ? 13.693 3.074 -14.373 1.00 89.50 93 LYS A CA 1
ATOM 720 C C . LYS A 1 93 ? 13.634 4.507 -13.851 1.00 89.50 93 LYS A C 1
ATOM 722 O O . LYS A 1 93 ? 14.657 5.183 -13.794 1.00 89.50 93 LYS A O 1
ATOM 727 N N . CYS A 1 94 ? 12.440 4.999 -13.521 1.00 89.19 94 CYS A N 1
ATOM 728 C CA . CYS A 1 94 ? 12.228 6.324 -12.947 1.00 89.19 94 CYS A CA 1
ATOM 729 C C . CYS A 1 94 ? 10.871 6.425 -12.233 1.00 89.19 94 CYS A C 1
ATOM 731 O O . CYS A 1 94 ? 9.986 5.591 -12.431 1.00 89.19 94 CYS A O 1
ATOM 733 N N . PHE A 1 95 ? 10.675 7.507 -11.475 1.00 88.50 95 PHE A N 1
ATOM 734 C CA . PHE A 1 95 ? 9.406 7.827 -10.808 1.00 88.50 95 PHE A CA 1
ATOM 735 C C . PHE A 1 95 ? 8.200 7.786 -11.764 1.00 88.50 95 PHE A C 1
ATOM 737 O O . PHE A 1 95 ? 7.162 7.224 -11.440 1.00 88.50 95 PHE A O 1
ATOM 744 N N . ARG A 1 96 ? 8.335 8.323 -12.985 1.00 90.25 96 ARG A N 1
ATOM 745 C CA . ARG A 1 96 ? 7.236 8.338 -13.969 1.00 90.25 96 ARG A CA 1
ATOM 746 C C . ARG A 1 96 ? 6.793 6.930 -14.367 1.00 90.25 96 ARG A C 1
ATOM 748 O O . ARG A 1 96 ? 5.622 6.711 -14.664 1.00 90.25 96 ARG A O 1
ATOM 755 N N . GLU A 1 97 ? 7.733 5.990 -14.386 1.00 92.12 97 GLU A N 1
ATOM 756 C CA . GLU A 1 97 ? 7.440 4.588 -14.655 1.00 92.12 97 GLU A CA 1
ATOM 757 C C . GLU A 1 97 ? 6.722 3.939 -13.465 1.00 92.12 97 GLU A C 1
ATOM 759 O O . GLU A 1 97 ? 5.721 3.255 -13.651 1.00 92.12 97 GLU A O 1
ATOM 764 N N . ALA A 1 98 ? 7.180 4.240 -12.248 1.00 92.88 98 ALA A N 1
ATOM 765 C CA . ALA A 1 98 ? 6.556 3.804 -11.000 1.00 92.88 98 ALA A CA 1
ATOM 766 C C . ALA A 1 98 ? 5.155 4.392 -10.767 1.00 92.88 98 ALA A C 1
ATOM 768 O O . ALA A 1 98 ? 4.363 3.796 -10.050 1.00 92.88 98 ALA A O 1
ATOM 769 N N . HIS A 1 99 ? 4.852 5.552 -11.353 1.00 92.56 99 HIS A N 1
ATOM 770 C CA . HIS A 1 99 ? 3.570 6.244 -11.206 1.00 92.56 99 HIS A CA 1
ATOM 771 C C . HIS A 1 99 ? 2.557 5.867 -12.300 1.00 92.56 99 HIS A C 1
ATOM 773 O O . HIS A 1 99 ? 1.345 5.908 -12.106 1.00 92.56 99 HIS A O 1
ATOM 779 N N . GLY A 1 100 ? 3.032 5.510 -13.495 1.00 92.25 100 GLY A N 1
ATOM 780 C CA . GLY A 1 100 ? 2.154 5.281 -14.638 1.00 92.25 100 GLY A CA 1
ATOM 781 C C . GLY A 1 100 ? 1.353 3.978 -14.536 1.00 92.25 100 GLY A C 1
ATOM 782 O O . GLY A 1 100 ? 1.896 2.926 -14.211 1.00 92.25 100 GLY A O 1
ATOM 783 N N . ILE A 1 101 ? 0.084 4.020 -14.954 1.00 92.19 101 ILE A N 1
ATOM 784 C CA . ILE A 1 101 ? -0.823 2.851 -14.973 1.00 92.19 101 ILE A CA 1
ATOM 785 C C . ILE A 1 101 ? -0.302 1.671 -15.805 1.00 92.19 101 ILE A C 1
ATOM 787 O O . ILE A 1 101 ? -0.652 0.529 -15.542 1.00 92.19 101 ILE A O 1
ATOM 791 N N . HIS A 1 102 ? 0.578 1.927 -16.778 1.00 90.75 102 HIS A N 1
ATOM 792 C CA . HIS A 1 102 ? 1.196 0.896 -17.616 1.00 90.75 102 HIS A CA 1
ATOM 793 C C . HIS A 1 102 ? 1.955 -0.176 -16.825 1.00 90.75 102 HIS A C 1
ATOM 795 O O . HIS A 1 102 ? 2.178 -1.268 -17.341 1.00 90.75 102 HIS A O 1
ATOM 801 N N . GLN A 1 103 ? 2.358 0.115 -15.586 1.00 91.69 103 GLN A N 1
ATOM 802 C CA . GLN A 1 103 ? 2.967 -0.885 -14.722 1.00 91.69 103 GLN A CA 1
ATOM 803 C C . GLN A 1 103 ? 1.986 -2.008 -14.337 1.00 91.69 103 GLN A C 1
ATOM 805 O O . GLN A 1 103 ? 2.442 -3.083 -13.988 1.00 91.69 103 GLN A O 1
ATOM 810 N N . TRP A 1 104 ? 0.663 -1.803 -14.389 1.00 91.88 104 TRP A N 1
ATOM 811 C CA . TRP A 1 104 ? -0.327 -2.753 -13.851 1.00 91.88 104 TRP A CA 1
ATOM 812 C C . TRP A 1 104 ? -0.464 -4.049 -14.655 1.00 91.88 104 TRP A C 1
ATOM 814 O O . TRP A 1 104 ? -1.008 -5.025 -14.149 1.00 91.88 104 TRP A O 1
ATOM 824 N N . TRP A 1 105 ? 0.010 -4.074 -15.899 1.00 90.56 105 TRP A N 1
ATOM 825 C CA . TRP A 1 105 ? -0.153 -5.215 -16.807 1.00 90.56 105 TRP A CA 1
ATOM 826 C C . TRP A 1 105 ? 1.166 -5.675 -17.438 1.00 90.56 105 TRP A C 1
ATOM 828 O O . TRP A 1 105 ? 1.172 -6.276 -18.514 1.00 90.56 105 TRP A O 1
ATOM 838 N N . LYS A 1 106 ? 2.304 -5.384 -16.796 1.00 89.81 106 LYS A N 1
ATOM 839 C CA . LYS A 1 106 ? 3.595 -5.924 -17.238 1.00 89.81 106 LYS A CA 1
ATOM 840 C C . LYS A 1 106 ? 3.666 -7.442 -16.982 1.00 89.81 106 LYS A C 1
ATOM 842 O O . LYS A 1 106 ? 3.097 -7.921 -16.003 1.00 89.81 106 LYS A O 1
ATOM 847 N N . PRO A 1 107 ? 4.347 -8.213 -17.846 1.00 90.19 107 PRO A N 1
ATOM 848 C CA . PRO A 1 107 ? 4.412 -9.670 -17.715 1.00 90.19 107 PRO A CA 1
ATOM 849 C C . PRO A 1 107 ? 5.312 -10.143 -16.560 1.00 90.19 107 PRO A C 1
ATOM 851 O O . PRO A 1 107 ? 5.167 -11.264 -16.088 1.00 90.19 107 PRO A O 1
ATOM 854 N N . ASP A 1 108 ? 6.240 -9.302 -16.110 1.00 91.25 108 ASP A N 1
ATOM 855 C CA . ASP A 1 108 ? 7.303 -9.589 -15.143 1.00 91.25 108 ASP A CA 1
ATOM 856 C C . ASP A 1 108 ? 7.080 -8.879 -13.795 1.00 91.25 108 ASP A C 1
ATOM 858 O O . ASP A 1 108 ? 8.017 -8.410 -13.140 1.00 91.25 108 ASP A O 1
ATOM 862 N N . LEU A 1 109 ? 5.815 -8.774 -13.377 1.00 94.31 109 LEU A N 1
ATOM 863 C CA . LEU A 1 109 ? 5.455 -8.102 -12.133 1.00 94.31 109 LEU A CA 1
ATOM 864 C C . LEU A 1 109 ? 5.842 -8.907 -10.890 1.00 94.31 109 LEU A C 1
ATOM 866 O O . LEU A 1 109 ? 5.500 -10.080 -10.752 1.00 94.31 109 LEU A O 1
ATOM 870 N N . GLN A 1 110 ? 6.505 -8.235 -9.952 1.00 96.56 110 GLN A N 1
ATOM 871 C CA . GLN A 1 110 ? 6.829 -8.749 -8.625 1.00 96.56 110 GLN A CA 1
ATOM 872 C C . GLN A 1 110 ? 5.866 -8.121 -7.623 1.00 96.56 110 GLN A C 1
ATOM 874 O O . GLN A 1 110 ? 6.092 -7.007 -7.153 1.00 96.56 110 GLN A O 1
ATOM 879 N N . LEU A 1 111 ? 4.758 -8.810 -7.346 1.00 96.50 111 LEU A N 1
ATOM 880 C CA . LEU A 1 111 ? 3.671 -8.284 -6.522 1.00 96.50 111 LEU A CA 1
ATOM 881 C C . LEU A 1 111 ? 3.598 -8.988 -5.169 1.00 96.50 111 LEU A C 1
ATOM 883 O O . LEU A 1 111 ? 3.648 -10.215 -5.101 1.00 96.50 111 LEU A O 1
ATOM 887 N N . GLU A 1 112 ? 3.378 -8.214 -4.112 1.00 97.38 112 GLU A N 1
ATOM 888 C CA . GLU A 1 112 ? 2.948 -8.715 -2.807 1.00 97.38 112 GLU A CA 1
ATOM 889 C C . GLU A 1 112 ? 1.589 -8.108 -2.465 1.00 97.38 112 GLU A C 1
ATOM 891 O O . GLU A 1 112 ? 1.421 -6.895 -2.549 1.00 97.38 112 GLU A O 1
ATOM 896 N N . SER A 1 113 ? 0.613 -8.934 -2.083 1.00 97.00 113 SER A N 1
ATOM 897 C CA . SER A 1 113 ? -0.725 -8.466 -1.714 1.00 97.00 113 SER A CA 1
ATOM 898 C C . SER A 1 113 ? -1.029 -8.771 -0.256 1.00 97.00 113 SER A C 1
ATOM 900 O O . SER A 1 113 ? -0.918 -9.919 0.178 1.00 97.00 113 SER A O 1
ATOM 902 N N . LYS A 1 114 ? -1.482 -7.757 0.483 1.00 96.31 114 LYS A N 1
ATOM 903 C CA . LYS A 1 114 ? -1.790 -7.855 1.909 1.00 96.31 114 LYS A CA 1
ATOM 904 C C . LYS A 1 114 ? -3.089 -7.147 2.263 1.00 96.31 114 LYS A C 1
ATOM 906 O O . LYS A 1 114 ? -3.342 -6.028 1.825 1.00 96.31 114 LYS A O 1
ATOM 911 N N . LEU A 1 115 ? -3.908 -7.795 3.087 1.00 95.31 115 LEU A N 1
ATOM 912 C CA . LEU A 1 115 ? -5.105 -7.183 3.655 1.00 95.31 115 LEU A CA 1
ATOM 913 C C . LEU A 1 115 ? -4.738 -6.404 4.923 1.00 95.31 115 LEU A C 1
ATOM 915 O O . LEU A 1 115 ? -4.239 -6.983 5.885 1.00 95.31 115 LEU A O 1
ATOM 919 N N . HIS A 1 116 ? -5.054 -5.115 4.929 1.00 91.94 116 HIS A N 1
ATOM 920 C CA . HIS A 1 116 ? -5.055 -4.261 6.108 1.00 91.94 116 HIS A CA 1
ATOM 921 C C . HIS A 1 116 ? -6.505 -3.960 6.460 1.00 91.94 116 HIS A C 1
ATOM 923 O O . HIS A 1 116 ? -7.213 -3.313 5.689 1.00 91.94 116 HIS A O 1
ATOM 929 N N . LYS A 1 117 ? -6.968 -4.466 7.601 1.00 89.94 117 LYS A N 1
ATOM 930 C CA . LYS A 1 117 ? -8.352 -4.300 8.038 1.00 89.94 117 LYS A CA 1
ATOM 931 C C . LYS A 1 117 ? -8.378 -3.507 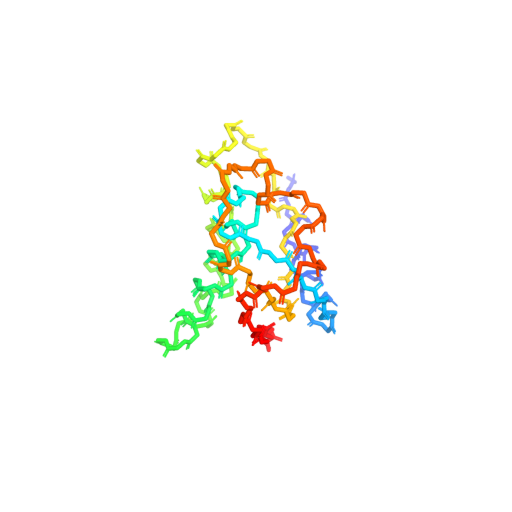9.333 1.00 89.94 117 LYS A C 1
ATOM 933 O O . LYS A 1 117 ? -7.707 -3.872 10.287 1.00 89.94 117 LYS A O 1
ATOM 938 N N . TYR A 1 118 ? -9.170 -2.446 9.359 1.00 85.25 118 TYR A N 1
ATOM 939 C CA . TYR A 1 118 ? -9.524 -1.767 10.596 1.00 85.25 118 TYR A CA 1
ATOM 940 C C . TYR A 1 118 ? -10.635 -2.555 11.310 1.00 85.25 118 TYR A C 1
ATOM 942 O O . TYR A 1 118 ? -11.631 -2.915 10.674 1.00 85.25 118 TYR A O 1
ATOM 950 N N . LEU A 1 119 ? -10.416 -2.884 12.588 1.00 73.81 119 LEU A N 1
ATOM 951 C CA . LEU A 1 119 ? -11.296 -3.706 13.430 1.00 73.81 119 LEU A CA 1
ATOM 952 C C . LEU A 1 119 ? -11.949 -2.882 14.541 1.00 73.81 119 LEU A C 1
ATOM 954 O O . LEU A 1 119 ? -11.267 -1.991 15.094 1.00 73.81 119 LEU A O 1
#

Secondary structure (DSSP, 8-state):
---TTHHHHHHHHHHHTT---EEEE-TTSHHHHHHHHHHHHHHHHHHTT-HHHHHHHHHHHHHHHHHTTS-S--------S-EEEEEE-SPPSSHHHHHSGGGGG-TT--EEEEEE---

Radius of gyration: 15.99 Å; chains: 1; bounding box: 32×38×39 Å

Foldseek 3Di:
DPPPPPVVVLVVQVVLLPPAEADEAECQAPVRVVVVVVLVVLVVCVVVVNNVVCVVVVQVCLCVVVCVVDPDDDRSPDDHQWYWYKYWPPDDPHNCRRPDPVLVDDPPTDIDTDIRGDD

Sequence (119 aa):
MNSDKKSSSFDSFDALSAWIPCLFVNPSDYICSEYVGYFEHRRKMEEIGAGSIEKLATQNSLGSLMMNMFGKESEPLHLIPSATLTVNFTPPKCFREAHGIHQWWKPDLQLESKLHKYL

pLDDT: mean 76.53, std 19.78, range [35.28, 97.56]